Protein AF-A0A1R4EJ50-F1 (afdb_monomer)

Foldseek 3Di:
DDPPPDDDDDDDDAPCVQAVDCLPRVLVVCLVVVCVVCVVVVFQKDWDDAQPDDDVGTFGTWIAGPVVRFIEGEHEDEDEDDPVVLVVQVSVCVRRVGPYYHYHYPHYDPVSVCVVCVPDPPPDD

Radius of gyration: 17.18 Å; Cα contacts (8 Å, |Δi|>4): 168; chains: 1; bounding box: 31×41×60 Å

Organism: NCBI:txid1945520

Secondary structure (DSSP, 8-state):
-----PPPPP----HHHH-S-IIIIIHHHHHHTHHHHHHHHT--EEEEEEEEEETTEEEEEEEEETTTTEEEEEEEEEEE--HHHHHHHHHHHHHTTEEEEEEEEEE--HHHHHHHHTT------

Sequence (125 aa):
MNDDMDFGTIIKVPLRDIWKHEALDFTPWLARNINVLGEVIGLDLELIKEEANCGDFSLDLLAKDLGTNKNVIIENQFNRTDHDHLGKLITYAAFHDAKFVIWIAETIREEHRQALFSNTQDDRA

Nearest PDB structures (foldseek):
  2vld-assembly1_B  TM=7.587E-01  e=3.689E-05  Pyrococcus abyssi
  5gkh-assembly1_B  TM=7.361E-01  e=2.813E-04  Thermococcus kodakarensis KOD1
  4da2-assembly1_A  TM=5.470E-01  e=1.448E-03  Pyrococcus furiosus DSM 3638
  4ria-assembly2_B  TM=5.266E-01  e=1.505E+00  Homo sapiens
  5bv0-assembly1_A  TM=4.545E-01  e=8.273E+00  Thermochaetoides thermophila DSM 1495

Mean predicted aligned error: 5.84 Å

Structure (mmCIF, N/CA/C/O backbone):
data_AF-A0A1R4EJ50-F1
#
_entry.id   AF-A0A1R4EJ50-F1
#
loop_
_atom_site.group_PDB
_atom_site.id
_atom_site.type_symbol
_atom_site.label_atom_id
_atom_site.label_alt_id
_atom_site.label_comp_id
_atom_site.label_asym_id
_atom_site.label_entity_id
_atom_site.label_seq_id
_atom_site.pdbx_PDB_ins_code
_atom_site.Cartn_x
_atom_site.Cartn_y
_atom_site.Cartn_z
_atom_site.occupancy
_atom_site.B_iso_or_equiv
_atom_site.auth_seq_id
_atom_site.auth_comp_id
_atom_site.auth_asym_id
_atom_site.auth_atom_id
_atom_site.pdbx_PDB_model_num
ATOM 1 N N . MET A 1 1 ? -16.346 -13.746 -45.031 1.00 46.09 1 MET A N 1
ATOM 2 C CA . MET A 1 1 ? -15.235 -12.892 -44.576 1.00 46.09 1 MET A CA 1
ATOM 3 C C . MET A 1 1 ? -14.650 -13.615 -43.384 1.00 46.09 1 MET A C 1
ATOM 5 O O . MET A 1 1 ? -15.341 -13.718 -42.382 1.00 46.09 1 MET A O 1
ATOM 9 N N . ASN A 1 2 ? -13.501 -14.262 -43.570 1.00 53.06 2 ASN A N 1
ATOM 10 C CA . ASN A 1 2 ? -12.760 -14.872 -42.471 1.00 53.06 2 ASN A CA 1
ATOM 11 C C . ASN A 1 2 ? -11.857 -13.774 -41.921 1.00 53.06 2 ASN A C 1
ATOM 13 O O . ASN A 1 2 ? -10.886 -13.417 -42.583 1.00 53.06 2 ASN A O 1
ATOM 17 N N . ASP A 1 3 ? -12.217 -13.216 -40.771 1.00 62.41 3 ASP A N 1
ATOM 18 C CA . ASP A 1 3 ? -11.233 -12.540 -39.935 1.00 62.41 3 ASP A CA 1
ATOM 19 C C . ASP A 1 3 ? -10.478 -13.651 -39.206 1.00 62.41 3 ASP A C 1
ATOM 21 O O . ASP A 1 3 ? -10.972 -14.216 -38.229 1.00 62.41 3 ASP A O 1
ATOM 25 N N . ASP A 1 4 ? -9.315 -14.026 -39.740 1.00 69.19 4 ASP A N 1
ATOM 26 C CA . ASP A 1 4 ? -8.349 -14.836 -39.005 1.00 69.19 4 ASP A CA 1
ATOM 27 C C . ASP A 1 4 ? -7.900 -14.007 -37.795 1.00 69.19 4 ASP A C 1
ATOM 29 O O . ASP A 1 4 ? -7.122 -13.060 -37.906 1.00 69.19 4 ASP A O 1
ATOM 33 N N . MET A 1 5 ? -8.484 -14.314 -36.638 1.00 73.50 5 MET A N 1
ATOM 34 C CA . MET A 1 5 ? -8.160 -13.674 -35.370 1.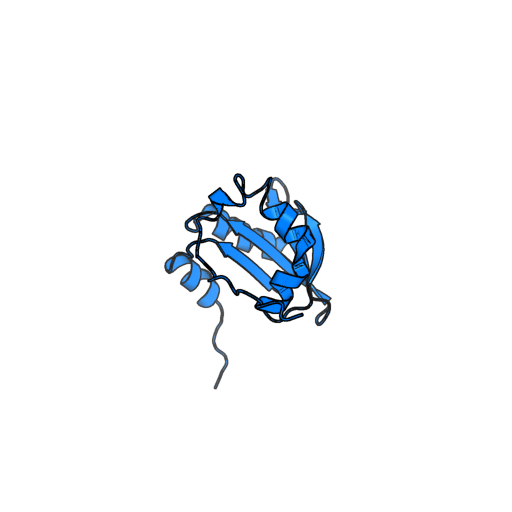00 73.50 5 MET A CA 1
ATOM 35 C C . MET A 1 5 ? -6.772 -14.161 -34.940 1.00 73.50 5 MET A C 1
ATOM 37 O O . MET A 1 5 ? -6.620 -15.287 -34.466 1.00 73.50 5 MET A O 1
ATOM 41 N N . ASP A 1 6 ? -5.756 -13.331 -35.162 1.00 80.12 6 ASP A N 1
ATOM 42 C CA . ASP A 1 6 ? -4.378 -13.632 -34.781 1.00 80.12 6 ASP A CA 1
ATOM 43 C C . ASP A 1 6 ? -4.162 -13.262 -33.305 1.00 80.12 6 ASP A C 1
ATOM 45 O O . ASP A 1 6 ? -4.330 -12.108 -32.899 1.00 80.12 6 ASP A O 1
ATOM 49 N N . PHE A 1 7 ? -3.852 -14.258 -32.475 1.00 83.31 7 PHE A N 1
ATOM 50 C CA . PHE A 1 7 ? -3.641 -14.075 -31.039 1.00 83.31 7 PHE A CA 1
ATOM 51 C C . PHE A 1 7 ? -2.153 -13.858 -30.741 1.00 83.31 7 PHE A C 1
ATOM 53 O O . PHE A 1 7 ? -1.297 -14.610 -31.200 1.00 83.31 7 PHE A O 1
ATOM 60 N N . GLY A 1 8 ? -1.842 -12.855 -29.917 1.00 87.94 8 GLY A N 1
ATOM 61 C CA . GLY A 1 8 ? -0.486 -12.609 -29.422 1.00 87.94 8 GLY A CA 1
ATOM 62 C C . GLY A 1 8 ? -0.123 -13.436 -28.181 1.00 87.94 8 GLY A C 1
ATOM 63 O O . GLY A 1 8 ? -0.983 -14.009 -27.512 1.00 87.94 8 GLY A O 1
ATOM 64 N N . THR A 1 9 ? 1.165 -13.440 -27.830 1.00 89.25 9 THR A N 1
ATOM 65 C CA . THR A 1 9 ? 1.675 -14.064 -26.597 1.00 89.25 9 THR A CA 1
ATOM 66 C C . THR A 1 9 ? 1.837 -13.020 -25.493 1.00 89.25 9 THR A C 1
ATOM 68 O O . THR A 1 9 ? 2.400 -11.950 -25.725 1.00 89.25 9 THR A O 1
ATOM 71 N N . ILE A 1 10 ? 1.406 -13.343 -24.270 1.00 92.12 10 ILE A N 1
ATOM 72 C CA . ILE A 1 10 ? 1.678 -12.514 -23.088 1.00 92.12 10 ILE A CA 1
ATOM 73 C C . ILE A 1 10 ? 3.175 -12.577 -22.773 1.00 92.12 10 ILE A C 1
ATOM 75 O O . ILE A 1 10 ? 3.731 -13.657 -22.569 1.00 92.12 10 ILE A O 1
ATOM 79 N N . ILE A 1 11 ? 3.818 -11.413 -22.699 1.00 93.06 11 ILE A N 1
ATOM 80 C CA . ILE A 1 11 ? 5.229 -11.281 -22.328 1.00 93.06 11 ILE A CA 1
ATOM 81 C C . ILE A 1 11 ? 5.366 -10.561 -20.991 1.00 93.06 11 ILE A C 1
ATOM 83 O O . ILE A 1 11 ? 4.612 -9.639 -20.680 1.00 93.06 11 ILE A O 1
ATOM 87 N N . LYS A 1 12 ? 6.353 -10.973 -20.193 1.00 90.62 12 LYS A N 1
ATOM 88 C CA . LYS A 1 12 ? 6.707 -10.273 -18.959 1.00 90.62 12 LYS A CA 1
ATOM 89 C C . LYS A 1 12 ? 7.626 -9.103 -19.297 1.00 90.62 12 LYS A C 1
ATOM 91 O O . LYS A 1 12 ? 8.650 -9.303 -19.946 1.00 90.62 12 LYS A O 1
ATOM 96 N N . VAL A 1 13 ? 7.277 -7.916 -18.817 1.00 92.75 13 VAL A N 1
ATOM 97 C CA . VAL A 1 13 ? 8.077 -6.695 -18.965 1.00 92.75 13 VAL A CA 1
ATOM 98 C C . VAL A 1 13 ? 8.411 -6.114 -17.586 1.00 92.75 13 VAL A C 1
ATOM 100 O O . VAL A 1 13 ? 7.662 -6.355 -16.633 1.00 92.75 13 VAL A O 1
ATOM 103 N N . PRO A 1 14 ? 9.528 -5.382 -17.439 1.00 91.25 14 PRO A N 1
ATOM 104 C CA . PRO A 1 14 ? 9.787 -4.560 -16.260 1.00 91.25 14 PRO A CA 1
ATOM 105 C C . PRO A 1 14 ? 8.637 -3.579 -15.988 1.00 91.25 14 PRO A C 1
ATOM 107 O O . PRO A 1 14 ? 8.135 -2.949 -16.916 1.00 91.25 14 PRO A O 1
ATOM 110 N N . LEU A 1 15 ? 8.256 -3.384 -14.717 1.00 92.94 15 LEU A N 1
ATOM 111 C CA . LEU A 1 15 ? 7.180 -2.439 -14.363 1.00 92.94 15 LEU A CA 1
ATOM 112 C C . LEU A 1 15 ? 7.476 -1.022 -14.863 1.00 92.94 15 LEU A C 1
ATOM 114 O O . LEU A 1 15 ? 6.580 -0.341 -15.355 1.00 92.94 15 LEU A O 1
ATOM 118 N N . ARG A 1 16 ? 8.749 -0.612 -14.800 1.00 94.50 16 ARG A N 1
ATOM 119 C CA . ARG A 1 16 ? 9.217 0.719 -15.213 1.00 94.50 16 ARG A CA 1
ATOM 120 C C . ARG A 1 16 ? 9.061 1.020 -16.700 1.00 94.50 16 ARG A C 1
ATOM 122 O O . ARG A 1 16 ? 9.071 2.194 -17.067 1.00 94.50 16 ARG A O 1
ATOM 129 N N . ASP A 1 17 ? 8.891 -0.003 -17.531 1.00 94.56 17 ASP A N 1
ATOM 130 C CA . ASP A 1 17 ? 8.637 0.181 -18.960 1.00 94.56 17 ASP A CA 1
ATOM 131 C C . ASP A 1 17 ? 7.186 0.626 -19.219 1.00 94.56 17 ASP A C 1
ATOM 133 O O . ASP A 1 17 ? 6.909 1.250 -20.242 1.00 94.56 17 ASP A O 1
ATOM 137 N N . ILE A 1 18 ? 6.273 0.351 -18.277 1.00 94.81 18 ILE A N 1
ATOM 138 C CA . ILE A 1 18 ? 4.852 0.729 -18.333 1.00 94.81 18 ILE A CA 1
ATOM 139 C C . ILE A 1 18 ? 4.563 1.932 -17.427 1.00 94.81 18 ILE A C 1
ATOM 141 O O . ILE A 1 18 ? 3.961 2.912 -17.863 1.00 94.81 18 ILE A O 1
ATOM 145 N N . TRP A 1 19 ? 5.027 1.875 -16.178 1.00 96.81 19 TRP A N 1
ATOM 146 C CA . TRP A 1 19 ? 4.856 2.904 -15.155 1.00 96.81 19 TRP A CA 1
ATOM 147 C C . TRP A 1 19 ? 6.227 3.420 -14.733 1.00 96.81 19 TRP A C 1
ATOM 149 O O . TRP A 1 19 ? 6.922 2.791 -13.935 1.00 96.81 19 TRP A O 1
ATOM 159 N N . LYS A 1 20 ? 6.649 4.565 -15.276 1.00 95.56 20 LYS A N 1
ATOM 160 C CA . LYS A 1 20 ? 7.996 5.106 -15.030 1.00 95.56 20 LYS A CA 1
ATOM 161 C C . LYS A 1 20 ? 8.219 5.423 -13.549 1.00 95.56 20 LYS A C 1
ATOM 163 O O . LYS A 1 20 ? 9.320 5.209 -13.026 1.00 95.56 20 LYS A O 1
ATOM 168 N N . HIS A 1 21 ? 7.173 5.900 -12.886 1.00 95.88 21 HIS A N 1
ATOM 169 C CA . HIS A 1 21 ? 7.144 6.297 -11.490 1.00 95.88 21 HIS A CA 1
ATOM 170 C C . HIS A 1 21 ? 6.029 5.568 -10.747 1.00 95.88 21 HIS A C 1
ATOM 172 O O . HIS A 1 21 ? 4.873 5.586 -11.150 1.00 95.88 21 HIS A O 1
ATOM 178 N N . GLU A 1 22 ? 6.374 4.973 -9.614 1.00 95.56 22 GLU A N 1
ATOM 179 C CA . GLU A 1 22 ? 5.424 4.248 -8.776 1.00 95.56 22 GLU A CA 1
ATOM 180 C C . GLU A 1 22 ? 4.282 5.151 -8.289 1.00 95.56 22 GLU A C 1
ATOM 182 O O . GLU A 1 22 ? 3.140 4.953 -8.690 1.00 95.56 22 GLU A O 1
ATOM 187 N N . ALA A 1 23 ? 4.607 6.205 -7.535 1.00 95.06 23 ALA A N 1
ATOM 188 C CA . ALA A 1 23 ? 3.613 7.109 -6.955 1.00 95.06 23 ALA A CA 1
ATOM 189 C C . ALA A 1 23 ? 2.831 7.929 -7.997 1.00 95.06 23 ALA A C 1
ATOM 191 O O . ALA A 1 23 ? 1.674 8.262 -7.773 1.00 95.06 23 ALA A O 1
ATOM 192 N N . LEU A 1 24 ? 3.447 8.269 -9.137 1.00 96.25 24 LEU A N 1
ATOM 193 C CA . LEU A 1 24 ? 2.827 9.155 -10.135 1.00 96.25 24 LEU A CA 1
ATOM 194 C C . LEU A 1 24 ? 2.113 8.403 -11.263 1.00 96.25 24 LEU A C 1
ATOM 196 O O . LEU A 1 24 ? 1.201 8.961 -11.869 1.00 96.25 24 LEU A O 1
ATOM 200 N N . ASP A 1 25 ? 2.509 7.159 -11.546 1.00 97.69 25 ASP A N 1
ATOM 201 C CA . ASP A 1 25 ? 1.951 6.380 -12.652 1.00 97.69 25 ASP A CA 1
ATOM 202 C C . ASP A 1 25 ? 1.231 5.117 -12.155 1.00 97.69 25 ASP A C 1
ATOM 204 O O . ASP A 1 25 ? 0.065 4.907 -12.498 1.00 97.69 25 ASP A O 1
ATOM 208 N N . PHE A 1 26 ? 1.895 4.276 -11.351 1.00 97.69 26 PHE A N 1
ATOM 209 C CA . PHE A 1 26 ? 1.328 2.993 -10.921 1.00 97.69 26 PHE A CA 1
ATOM 210 C C . PHE A 1 26 ? 0.230 3.158 -9.870 1.00 97.69 26 PHE A C 1
ATOM 212 O O . PHE A 1 26 ? -0.864 2.639 -10.077 1.00 97.69 26 PHE A O 1
ATOM 219 N N . THR A 1 27 ? 0.471 3.907 -8.791 1.00 97.81 27 THR A N 1
ATOM 220 C CA . THR A 1 27 ? -0.510 4.093 -7.708 1.00 97.81 27 THR A CA 1
ATOM 221 C C . THR A 1 27 ? -1.835 4.685 -8.223 1.00 97.81 27 THR A C 1
ATOM 223 O O . THR A 1 27 ? -2.876 4.070 -7.976 1.00 97.81 27 THR A O 1
ATOM 226 N N . PRO A 1 28 ? -1.853 5.749 -9.059 1.00 98.00 28 PRO A N 1
ATOM 227 C CA . PRO A 1 28 ? -3.102 6.285 -9.613 1.00 98.00 28 PRO A CA 1
ATOM 228 C C . PRO A 1 28 ? -3.750 5.364 -10.655 1.00 98.00 28 PRO A C 1
ATOM 230 O O . PRO A 1 28 ? -4.957 5.424 -10.912 1.00 98.00 28 PRO A O 1
ATOM 233 N N . TRP A 1 29 ? -2.964 4.524 -11.338 1.00 98.06 29 TRP A N 1
ATOM 234 C CA . TRP A 1 29 ? -3.528 3.473 -12.182 1.00 98.06 29 TRP A CA 1
ATOM 235 C C . TRP A 1 29 ? -4.221 2.414 -11.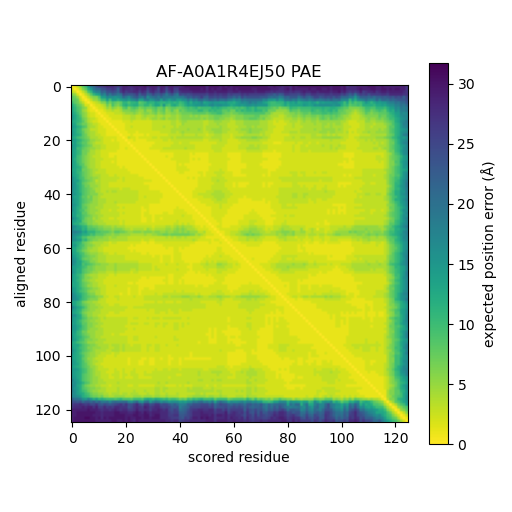325 1.00 98.06 29 TRP A C 1
ATOM 237 O O . TRP A 1 29 ? -5.373 2.088 -11.600 1.00 98.06 29 TRP A O 1
ATOM 247 N N . LEU A 1 30 ? -3.570 1.934 -10.267 1.00 98.25 30 LEU A N 1
ATOM 248 C CA . LEU A 1 30 ? -4.121 0.928 -9.369 1.00 98.25 30 LEU A CA 1
ATOM 249 C C . LEU A 1 30 ? -5.386 1.433 -8.671 1.00 98.25 30 LEU A C 1
ATOM 251 O O . LEU A 1 30 ? -6.376 0.713 -8.641 1.00 98.25 30 LEU A O 1
ATOM 255 N N . ALA A 1 31 ? -5.397 2.683 -8.203 1.00 98.38 31 ALA A N 1
ATOM 256 C CA . ALA A 1 31 ? -6.568 3.326 -7.609 1.00 98.38 31 ALA A CA 1
ATOM 257 C C . ALA A 1 31 ? -7.803 3.252 -8.525 1.00 98.38 31 ALA A C 1
ATOM 259 O O . ALA A 1 31 ? -8.888 2.853 -8.105 1.00 98.38 31 ALA A O 1
ATOM 260 N N . ARG A 1 32 ? -7.623 3.568 -9.815 1.00 98.44 32 ARG A N 1
ATOM 261 C CA . ARG A 1 32 ? -8.688 3.513 -10.833 1.00 98.44 32 ARG A CA 1
ATOM 262 C C . ARG A 1 32 ? -9.077 2.095 -11.251 1.00 98.44 32 ARG A C 1
ATOM 264 O O . ARG A 1 32 ? -10.126 1.926 -11.861 1.00 98.44 32 ARG A O 1
ATOM 271 N N . ASN A 1 33 ? -8.239 1.105 -10.953 1.00 98.12 33 ASN A N 1
ATOM 272 C CA . ASN A 1 33 ? -8.422 -0.300 -11.321 1.00 98.12 33 ASN A CA 1
ATOM 273 C C . ASN A 1 33 ? -8.436 -1.203 -10.077 1.00 98.12 33 ASN A C 1
ATOM 275 O O . ASN A 1 33 ? -8.017 -2.359 -10.135 1.00 98.12 33 ASN A O 1
ATOM 279 N N . ILE A 1 34 ? -8.896 -0.680 -8.936 1.00 98.12 34 ILE A N 1
ATOM 280 C CA . ILE A 1 34 ? -8.835 -1.390 -7.653 1.00 98.12 34 ILE A CA 1
ATOM 281 C C . ILE A 1 34 ? -9.643 -2.694 -7.670 1.00 98.12 34 ILE A C 1
ATOM 283 O O . ILE A 1 34 ? -9.286 -3.666 -7.008 1.00 98.12 34 ILE A O 1
ATOM 287 N N . ASN A 1 35 ? -10.684 -2.746 -8.502 1.00 97.12 35 ASN A N 1
ATOM 288 C CA . ASN A 1 35 ? -11.479 -3.941 -8.750 1.00 97.12 35 ASN A CA 1
ATOM 289 C C . ASN A 1 35 ? -10.634 -5.087 -9.328 1.00 97.12 35 ASN A C 1
ATOM 291 O O . ASN A 1 35 ? -10.829 -6.229 -8.933 1.00 97.12 35 ASN A O 1
ATOM 295 N N . VAL A 1 36 ? -9.648 -4.796 -10.188 1.00 97.19 36 VAL A N 1
ATOM 296 C CA . VAL A 1 36 ? -8.743 -5.815 -10.749 1.00 97.19 36 VAL A CA 1
ATOM 297 C C . VAL A 1 36 ? -7.913 -6.457 -9.639 1.00 97.19 36 VAL A C 1
ATOM 299 O O . VAL A 1 36 ? -7.734 -7.672 -9.617 1.00 97.19 36 VAL A O 1
ATOM 302 N N . LEU A 1 37 ? -7.430 -5.654 -8.685 1.00 97.56 37 LEU A N 1
ATOM 303 C CA . LEU A 1 37 ? -6.739 -6.177 -7.506 1.00 97.56 37 LEU A CA 1
ATOM 304 C C . LEU A 1 37 ? -7.684 -7.031 -6.654 1.00 97.56 37 LEU A C 1
ATOM 306 O O . LEU A 1 37 ? -7.307 -8.136 -6.270 1.00 97.56 37 LEU A O 1
ATOM 310 N N . GLY A 1 38 ? -8.896 -6.532 -6.394 1.00 97.62 38 GLY A N 1
ATOM 311 C CA . GLY A 1 38 ? -9.927 -7.238 -5.634 1.00 97.62 38 GLY A CA 1
ATOM 312 C C . GLY A 1 38 ? -10.250 -8.614 -6.217 1.00 97.62 38 GLY A C 1
ATOM 313 O O . GLY A 1 38 ? -10.196 -9.612 -5.500 1.00 97.62 38 GLY A O 1
ATOM 314 N N . GLU A 1 39 ? -10.465 -8.695 -7.530 1.00 97.44 39 GLU A N 1
ATOM 315 C CA . GLU A 1 39 ? -10.709 -9.948 -8.255 1.00 97.44 39 GLU A CA 1
ATOM 316 C C . GLU A 1 39 ? -9.564 -10.958 -8.078 1.00 97.44 39 GLU A C 1
ATOM 318 O O . GLU A 1 39 ? -9.814 -12.137 -7.827 1.00 97.44 39 GLU A O 1
ATOM 323 N N . VAL A 1 40 ? -8.307 -10.504 -8.157 1.00 96.00 40 VAL A N 1
ATOM 324 C CA . VAL A 1 40 ? -7.122 -11.372 -8.026 1.00 96.00 40 VAL A CA 1
ATOM 325 C C . VAL A 1 40 ? -6.994 -11.973 -6.624 1.00 96.00 40 VAL A C 1
ATOM 327 O O . VAL A 1 40 ? -6.560 -13.118 -6.489 1.00 96.00 40 VAL A O 1
ATOM 330 N N . ILE A 1 41 ? -7.351 -11.220 -5.582 1.00 95.31 41 ILE A N 1
ATOM 331 C CA . ILE A 1 41 ? -7.197 -11.651 -4.181 1.00 95.31 41 ILE A CA 1
ATOM 332 C C . ILE A 1 41 ? -8.500 -12.153 -3.542 1.00 95.31 41 ILE A C 1
ATOM 334 O O . ILE A 1 41 ? -8.480 -12.593 -2.394 1.00 95.31 41 ILE A O 1
ATOM 338 N N . GLY A 1 42 ? -9.617 -12.105 -4.272 1.00 96.69 42 GLY A N 1
ATOM 339 C CA . GLY A 1 42 ? -10.929 -12.548 -3.802 1.00 96.69 42 GLY A CA 1
ATOM 340 C C . GLY A 1 42 ? -11.592 -11.609 -2.788 1.00 96.69 42 GLY A C 1
ATOM 341 O O . GLY A 1 42 ? -12.274 -12.095 -1.887 1.00 96.69 42 GLY A O 1
ATOM 342 N N . LEU A 1 43 ? -11.389 -10.294 -2.915 1.00 97.00 43 LEU A N 1
ATOM 343 C CA . LEU A 1 43 ? -12.041 -9.257 -2.100 1.00 97.00 43 LEU A CA 1
ATOM 344 C C . LEU A 1 43 ? -12.866 -8.307 -2.978 1.00 97.00 43 LEU A C 1
ATOM 346 O O . LEU A 1 43 ? -12.488 -8.032 -4.116 1.00 97.00 43 LEU A O 1
ATOM 350 N N . ASP A 1 44 ? -13.959 -7.763 -2.439 1.00 97.88 44 ASP A N 1
ATOM 351 C CA . ASP A 1 44 ? -14.773 -6.757 -3.132 1.00 97.88 44 ASP A CA 1
ATOM 352 C C . ASP A 1 44 ? -14.314 -5.358 -2.710 1.00 97.88 44 ASP A C 1
ATOM 354 O O . ASP A 1 44 ? -14.780 -4.809 -1.713 1.00 97.88 44 ASP A O 1
ATOM 358 N N . LEU A 1 45 ? -13.303 -4.827 -3.402 1.00 98.50 45 LEU A N 1
ATOM 359 C CA . LEU A 1 45 ? -12.618 -3.605 -2.986 1.00 98.50 45 LEU A CA 1
ATOM 360 C C . LEU A 1 45 ? -13.287 -2.336 -3.524 1.00 98.50 45 LEU A C 1
ATOM 362 O O . LEU A 1 45 ? -13.367 -2.122 -4.732 1.00 98.50 45 LEU A O 1
ATOM 366 N N . GLU A 1 46 ? -13.626 -1.426 -2.615 1.00 98.38 46 GLU A N 1
ATOM 367 C CA . GLU A 1 46 ? -13.992 -0.041 -2.910 1.00 98.38 46 GLU A CA 1
ATOM 368 C C . GLU A 1 46 ? -12.882 0.906 -2.438 1.00 98.38 46 GLU A C 1
ATOM 370 O O . GLU A 1 46 ? -12.487 0.891 -1.269 1.00 98.38 46 GLU A O 1
ATOM 375 N N . LEU A 1 47 ? -12.368 1.749 -3.337 1.00 98.56 47 LEU A N 1
ATOM 376 C CA . LEU A 1 47 ? -11.380 2.767 -2.980 1.00 98.56 47 LEU A CA 1
ATOM 377 C C . LEU A 1 47 ? -12.028 3.850 -2.106 1.00 98.56 47 LEU A C 1
ATOM 379 O O . LEU A 1 47 ? -13.009 4.472 -2.504 1.00 98.56 47 LEU A O 1
ATOM 383 N N . ILE A 1 48 ? -11.429 4.129 -0.948 1.00 98.31 48 ILE A N 1
ATOM 384 C CA . ILE A 1 48 ? -11.832 5.238 -0.075 1.00 98.31 48 ILE A CA 1
ATOM 385 C C . ILE A 1 48 ? -11.005 6.482 -0.399 1.00 98.31 48 ILE A C 1
ATOM 387 O O . ILE A 1 48 ? -11.555 7.578 -0.526 1.00 98.31 48 ILE A O 1
ATOM 391 N N . LYS A 1 49 ? -9.675 6.339 -0.461 1.00 98.25 49 LYS A N 1
ATOM 392 C CA . LYS A 1 49 ? -8.761 7.475 -0.595 1.00 98.25 49 LYS A CA 1
ATOM 393 C C . LYS A 1 49 ? -7.388 7.058 -1.128 1.00 98.25 49 LYS A C 1
ATOM 395 O O . LYS A 1 49 ? -6.824 6.076 -0.659 1.00 98.25 49 LYS A O 1
ATOM 400 N N . GLU A 1 50 ? -6.852 7.858 -2.045 1.00 98.44 50 GLU A N 1
ATOM 401 C CA . GLU A 1 50 ? -5.427 7.877 -2.409 1.00 98.44 50 GLU A CA 1
ATOM 402 C C . GLU A 1 50 ? -4.664 8.807 -1.458 1.00 98.44 50 GLU A C 1
ATOM 404 O O . GLU A 1 50 ? -5.222 9.818 -1.014 1.00 98.44 50 GLU A O 1
ATOM 409 N N . GLU A 1 51 ? -3.410 8.479 -1.147 1.00 97.38 51 GLU A N 1
ATOM 410 C CA . GLU A 1 51 ? -2.568 9.245 -0.218 1.00 97.38 51 GLU A CA 1
ATOM 411 C C . GLU A 1 51 ? -3.310 9.519 1.111 1.00 97.38 51 GLU A C 1
ATOM 413 O O . GLU A 1 51 ? -3.570 10.655 1.540 1.00 97.38 51 GLU A O 1
ATOM 418 N N . ALA A 1 52 ? -3.756 8.436 1.748 1.00 97.50 52 ALA A N 1
ATOM 419 C CA . ALA A 1 52 ? -4.480 8.487 3.004 1.00 97.50 52 ALA A CA 1
ATOM 420 C C . ALA A 1 52 ? -3.539 8.881 4.151 1.00 97.50 52 ALA A C 1
ATOM 422 O O . ALA A 1 52 ? -2.537 8.231 4.422 1.00 97.50 52 ALA A O 1
ATOM 423 N N . ASN A 1 53 ? -3.873 9.958 4.861 1.00 96.81 53 ASN A N 1
ATOM 424 C CA . ASN A 1 53 ? -3.009 10.482 5.913 1.00 96.81 53 ASN A CA 1
ATOM 425 C C . ASN A 1 53 ? -2.888 9.516 7.106 1.00 96.81 53 ASN A C 1
ATOM 427 O O . ASN A 1 53 ? -3.901 9.057 7.635 1.00 96.81 53 ASN A O 1
ATOM 431 N N . CYS A 1 54 ? -1.654 9.326 7.569 1.00 93.25 54 CYS A N 1
ATOM 432 C CA . CYS A 1 54 ? -1.292 8.642 8.802 1.00 93.25 54 CYS A CA 1
ATOM 433 C C . CYS A 1 54 ? -0.238 9.476 9.557 1.00 93.25 54 CYS A C 1
ATOM 435 O O . CYS A 1 54 ? 0.965 9.192 9.530 1.00 93.25 54 CYS A O 1
ATOM 437 N N . GLY A 1 55 ? -0.692 10.544 10.220 1.00 91.19 55 GLY A N 1
ATOM 438 C CA . GLY A 1 55 ? 0.187 11.486 10.916 1.00 91.19 55 GLY A CA 1
ATOM 439 C C . GLY A 1 55 ? 1.038 12.279 9.924 1.00 91.19 55 GLY A C 1
ATOM 440 O O . GLY A 1 55 ? 0.495 12.923 9.028 1.00 91.19 55 GLY A O 1
ATOM 441 N N . ASP A 1 56 ? 2.362 12.205 10.065 1.00 92.38 56 ASP A N 1
ATOM 442 C CA . ASP A 1 56 ? 3.312 12.862 9.152 1.00 92.38 5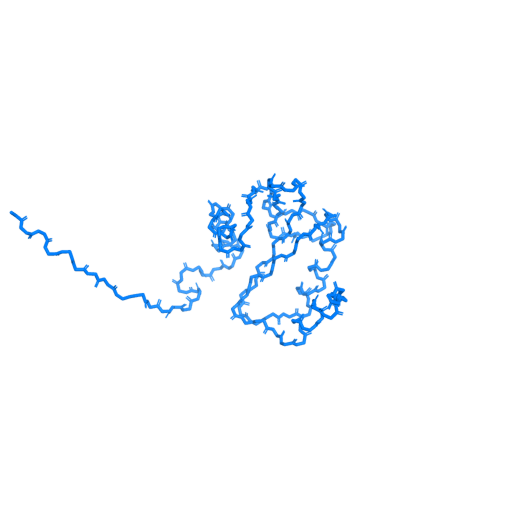6 ASP A CA 1
ATOM 443 C C . ASP A 1 56 ? 3.567 12.061 7.863 1.00 92.38 56 ASP A C 1
ATOM 445 O O . ASP A 1 56 ? 4.287 12.518 6.975 1.00 92.38 56 ASP A O 1
ATOM 449 N N . PHE A 1 57 ? 2.982 10.866 7.750 1.00 94.06 57 PHE A N 1
ATOM 450 C CA . PHE A 1 57 ? 3.129 9.991 6.594 1.00 94.06 57 PHE A CA 1
ATOM 451 C C . PHE A 1 57 ? 1.804 9.802 5.849 1.00 94.06 57 PHE A C 1
ATOM 453 O O . PHE A 1 57 ? 0.736 10.210 6.314 1.00 94.06 57 PHE A O 1
ATOM 460 N N . SER A 1 58 ? 1.883 9.172 4.681 1.00 95.75 58 SER A N 1
ATOM 461 C CA . SER A 1 58 ? 0.744 8.919 3.808 1.00 95.75 58 SER A CA 1
ATOM 462 C C . SER A 1 58 ? 0.779 7.475 3.327 1.00 95.75 58 SER A C 1
ATOM 464 O O . SER A 1 58 ? 1.805 7.044 2.810 1.00 95.75 58 SER A O 1
ATOM 466 N N . LEU A 1 59 ? -0.326 6.764 3.540 1.00 97.88 59 LEU A N 1
ATOM 467 C CA . LEU A 1 59 ? -0.609 5.447 2.983 1.00 97.88 59 LEU A CA 1
ATOM 468 C C . LEU A 1 59 ? -0.998 5.607 1.512 1.00 97.88 59 LEU A C 1
ATOM 470 O O . LEU A 1 59 ? -1.842 6.452 1.205 1.00 97.88 59 LEU A O 1
ATOM 474 N N . ASP A 1 60 ? -0.456 4.772 0.629 1.00 98.19 60 ASP A N 1
ATOM 475 C CA . ASP A 1 60 ? -0.732 4.855 -0.811 1.00 98.19 60 ASP A CA 1
ATOM 476 C C . ASP A 1 60 ? -2.232 4.799 -1.116 1.00 98.19 60 ASP A C 1
ATOM 478 O O . ASP A 1 60 ? -2.779 5.740 -1.695 1.00 98.19 60 ASP A O 1
ATOM 482 N N . LEU A 1 61 ? -2.910 3.717 -0.712 1.00 98.69 61 LEU A N 1
ATOM 483 C CA . LEU A 1 61 ? -4.350 3.557 -0.913 1.00 98.69 61 LEU A CA 1
ATOM 484 C C . LEU A 1 61 ? -5.027 3.007 0.344 1.00 98.69 61 LEU A C 1
ATOM 486 O O . LEU A 1 61 ? -4.666 1.956 0.881 1.00 98.69 61 LEU A O 1
ATOM 490 N N . LEU A 1 62 ? -6.091 3.690 0.756 1.00 98.75 62 LEU A N 1
ATOM 491 C CA . LEU A 1 62 ? -7.068 3.176 1.702 1.00 98.75 62 LEU A CA 1
ATOM 492 C C . LEU A 1 62 ? -8.304 2.718 0.932 1.00 98.75 62 LEU A C 1
ATOM 494 O O . LEU A 1 62 ? -8.895 3.482 0.166 1.00 98.75 62 LEU A O 1
ATOM 498 N N . ALA A 1 63 ? -8.718 1.484 1.177 1.00 98.69 63 ALA A N 1
ATOM 499 C CA . ALA A 1 63 ? -9.887 0.868 0.577 1.00 98.69 63 ALA A CA 1
ATOM 500 C C . ALA A 1 63 ? -10.760 0.191 1.641 1.00 98.69 63 ALA A C 1
ATOM 502 O O . ALA A 1 63 ? -10.415 0.106 2.825 1.00 98.69 63 ALA A O 1
ATOM 503 N N . LYS A 1 64 ? -11.910 -0.304 1.199 1.00 98.38 64 LYS A N 1
ATOM 504 C CA . LYS A 1 64 ? -12.831 -1.110 1.987 1.00 98.38 64 LYS A CA 1
ATOM 505 C C . LYS A 1 64 ? -13.136 -2.398 1.255 1.00 98.38 64 LYS A C 1
ATOM 507 O O . LYS A 1 64 ? -13.382 -2.361 0.058 1.00 98.38 64 LYS A O 1
ATOM 512 N N . ASP A 1 65 ? -13.188 -3.504 1.980 1.00 98.25 65 ASP A N 1
ATOM 513 C CA . ASP A 1 65 ? -13.862 -4.695 1.477 1.00 98.25 65 ASP A CA 1
ATOM 514 C C . ASP A 1 65 ? -15.367 -4.552 1.736 1.00 98.25 65 ASP A C 1
ATOM 516 O O . ASP A 1 65 ? -15.789 -4.466 2.893 1.00 98.25 65 ASP A O 1
ATOM 520 N N . LEU A 1 66 ? -16.177 -4.509 0.681 1.00 97.62 66 LEU A N 1
ATOM 521 C CA . LEU A 1 66 ? -17.629 -4.357 0.764 1.00 97.62 66 LEU A CA 1
ATOM 522 C C . LEU A 1 66 ? -18.306 -5.591 1.369 1.00 97.62 66 LEU A C 1
ATOM 524 O O . LEU A 1 66 ? -19.330 -5.453 2.042 1.00 97.62 66 LEU A O 1
ATOM 528 N N . GLY A 1 67 ? -17.715 -6.781 1.211 1.00 96.19 67 GLY A N 1
ATOM 529 C CA . GLY A 1 67 ? -18.250 -8.021 1.775 1.00 96.19 67 GLY A CA 1
ATOM 530 C C . GLY A 1 67 ? -18.250 -8.030 3.307 1.00 96.19 67 GLY A C 1
ATOM 531 O O . GLY A 1 67 ? -19.208 -8.483 3.936 1.00 96.19 67 GLY A O 1
ATOM 532 N N . THR A 1 68 ? -17.190 -7.500 3.925 1.00 96.62 68 THR A N 1
ATOM 533 C CA . THR A 1 68 ? -17.037 -7.451 5.393 1.00 96.62 68 THR A CA 1
ATOM 534 C C . THR A 1 68 ? -17.182 -6.055 5.994 1.00 96.62 68 THR A C 1
ATOM 536 O O . THR A 1 68 ? -17.240 -5.909 7.220 1.00 96.62 68 THR A O 1
ATOM 539 N N . ASN A 1 69 ? -17.252 -5.023 5.153 1.00 97.12 69 ASN A N 1
ATOM 540 C CA . ASN A 1 69 ? -17.255 -3.613 5.529 1.00 97.12 69 ASN A CA 1
ATOM 541 C C . ASN A 1 69 ? -16.020 -3.217 6.370 1.00 97.12 69 A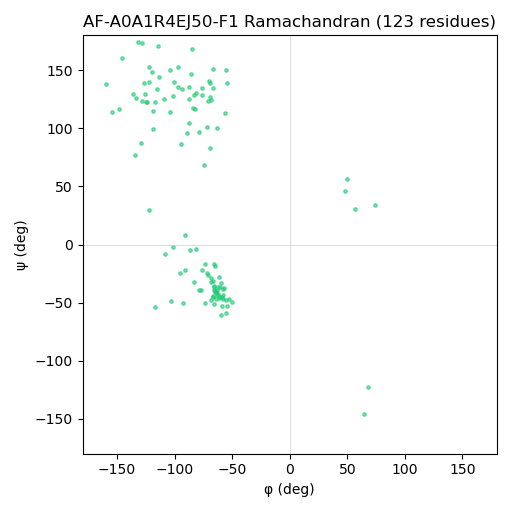SN A C 1
ATOM 543 O O . ASN A 1 69 ? -16.108 -2.338 7.234 1.00 97.12 69 ASN A O 1
ATOM 547 N N . LYS A 1 70 ? -14.879 -3.884 6.154 1.00 98.25 70 LYS A N 1
ATOM 548 C CA . LYS A 1 70 ? -13.622 -3.659 6.883 1.00 98.25 70 LYS A CA 1
ATOM 549 C C . LYS A 1 70 ? -12.609 -2.889 6.048 1.00 98.25 70 LYS A C 1
ATOM 551 O O . LYS A 1 70 ? -12.583 -3.009 4.827 1.00 98.25 70 LYS A O 1
ATOM 556 N N . ASN A 1 71 ? -11.761 -2.126 6.735 1.00 98.44 71 ASN A N 1
ATOM 557 C CA . ASN A 1 71 ? -10.705 -1.352 6.097 1.00 98.44 71 ASN A CA 1
ATOM 558 C C . ASN A 1 71 ? -9.607 -2.271 5.556 1.00 98.44 71 ASN A C 1
ATOM 560 O O . ASN A 1 71 ? -9.208 -3.253 6.196 1.00 98.44 71 ASN A O 1
ATOM 564 N N . VAL A 1 72 ? -9.123 -1.901 4.379 1.00 98.62 72 VAL A N 1
ATOM 565 C CA . VAL A 1 72 ? -8.045 -2.542 3.640 1.00 98.62 72 VAL A CA 1
ATOM 566 C C . VAL A 1 72 ? -7.008 -1.464 3.368 1.00 98.62 72 VAL A C 1
ATOM 568 O O . VAL A 1 72 ? -7.333 -0.437 2.773 1.00 98.62 72 VAL A O 1
ATOM 571 N N . ILE A 1 73 ? -5.773 -1.678 3.805 1.00 98.50 73 ILE A N 1
ATOM 572 C CA . ILE A 1 73 ? -4.661 -0.798 3.437 1.00 98.50 73 ILE A CA 1
ATOM 573 C C . ILE A 1 73 ? -3.855 -1.450 2.319 1.00 98.50 73 ILE A C 1
ATOM 575 O O . ILE A 1 73 ? -3.652 -2.668 2.335 1.00 98.50 73 ILE A O 1
ATOM 579 N N . ILE A 1 74 ? -3.415 -0.655 1.350 1.00 98.56 74 ILE A N 1
ATOM 580 C CA . ILE A 1 74 ? -2.570 -1.114 0.250 1.00 98.56 74 ILE A CA 1
ATOM 581 C C . ILE A 1 74 ? -1.358 -0.194 0.156 1.00 98.56 74 ILE A C 1
ATOM 583 O O . ILE A 1 74 ? -1.523 1.009 -0.016 1.00 98.56 74 ILE A O 1
ATOM 587 N N . GLU A 1 75 ? -0.167 -0.781 0.234 1.00 97.75 75 GLU A N 1
ATOM 588 C CA . GLU A 1 75 ? 1.112 -0.115 -0.035 1.00 97.75 75 GLU A CA 1
ATOM 589 C C . GLU A 1 75 ? 1.759 -0.744 -1.262 1.00 97.75 75 GLU A C 1
ATOM 591 O O . GLU A 1 75 ? 1.844 -1.976 -1.378 1.00 97.75 75 GLU A O 1
ATOM 596 N N . ASN A 1 76 ? 2.245 0.100 -2.162 1.00 97.25 76 ASN A N 1
ATOM 597 C CA . ASN A 1 76 ? 3.036 -0.316 -3.300 1.00 97.25 76 ASN A CA 1
ATOM 598 C C . ASN A 1 76 ? 4.521 -0.149 -2.972 1.00 97.25 76 ASN A C 1
ATOM 600 O O . ASN A 1 76 ? 4.916 0.614 -2.095 1.00 97.25 76 ASN A O 1
ATOM 604 N N . GLN A 1 77 ? 5.354 -0.957 -3.619 1.00 96.12 77 GLN A N 1
ATOM 605 C CA . GLN A 1 77 ? 6.794 -0.779 -3.583 1.00 96.12 77 GLN A CA 1
ATOM 606 C C . GLN A 1 77 ? 7.433 -1.381 -4.831 1.00 96.12 77 GLN A C 1
ATOM 608 O O . GLN A 1 77 ? 7.477 -2.598 -5.017 1.00 96.12 77 GLN A O 1
ATOM 613 N N . PHE A 1 78 ? 8.020 -0.547 -5.678 1.00 95.31 78 PHE A N 1
ATOM 614 C CA . PHE A 1 78 ? 8.845 -1.021 -6.779 1.00 95.31 78 PHE A CA 1
ATOM 615 C C . PHE A 1 78 ? 10.116 -1.679 -6.247 1.00 95.31 78 PHE A C 1
ATOM 617 O O . PHE A 1 78 ? 10.701 -1.279 -5.236 1.00 95.31 78 PHE A O 1
ATOM 624 N N . ASN A 1 79 ? 10.625 -2.638 -7.015 1.00 93.38 79 ASN A N 1
ATOM 625 C CA . ASN A 1 79 ? 11.761 -3.478 -6.664 1.00 93.38 79 ASN A CA 1
ATOM 626 C C . ASN A 1 79 ? 11.489 -4.397 -5.449 1.00 93.38 79 ASN A C 1
ATOM 628 O O . ASN A 1 79 ? 10.413 -4.971 -5.274 1.00 93.38 79 ASN A O 1
ATOM 632 N N . ARG A 1 80 ? 12.538 -4.624 -4.654 1.00 96.88 80 ARG A N 1
ATOM 633 C CA . ARG A 1 80 ? 12.550 -5.516 -3.501 1.00 96.88 80 ARG A CA 1
ATOM 634 C C . ARG A 1 80 ? 12.086 -4.769 -2.256 1.00 96.88 80 ARG A C 1
ATOM 636 O O . ARG A 1 80 ? 12.604 -3.692 -1.989 1.00 96.88 80 ARG A O 1
ATOM 643 N N . THR A 1 81 ? 11.216 -5.392 -1.465 1.00 98.00 81 THR A N 1
ATOM 644 C CA . THR A 1 81 ? 10.702 -4.811 -0.213 1.00 98.00 81 THR A CA 1
ATOM 645 C C . THR A 1 81 ? 11.805 -4.409 0.765 1.00 98.00 81 THR A C 1
ATOM 647 O O . THR A 1 81 ? 12.812 -5.114 0.846 1.00 98.00 81 THR A O 1
ATOM 650 N N . ASP A 1 82 ? 11.600 -3.388 1.596 1.00 97.50 82 ASP A N 1
ATOM 651 C CA . ASP A 1 82 ? 12.546 -2.973 2.649 1.00 97.50 82 ASP A CA 1
ATOM 652 C C . ASP A 1 82 ? 11.886 -2.839 4.041 1.00 97.50 82 ASP A C 1
ATOM 654 O O . ASP A 1 82 ? 10.679 -3.022 4.203 1.00 97.50 82 ASP A O 1
ATOM 658 N N . HIS A 1 83 ? 12.708 -2.605 5.068 1.00 97.19 83 HIS A N 1
ATOM 659 C CA . HIS A 1 83 ? 12.241 -2.483 6.451 1.00 97.19 83 HIS A CA 1
ATOM 660 C C . HIS A 1 83 ? 11.472 -1.182 6.722 1.00 97.19 83 HIS A C 1
ATOM 662 O O . HIS A 1 83 ? 10.669 -1.161 7.653 1.00 97.19 83 HIS A O 1
ATOM 668 N N . ASP A 1 84 ? 11.707 -0.125 5.937 1.00 96.06 84 ASP A N 1
ATOM 669 C CA . ASP A 1 84 ? 10.987 1.145 6.075 1.00 96.06 84 ASP A CA 1
ATOM 670 C C . ASP A 1 84 ? 9.511 0.935 5.720 1.00 96.06 84 ASP A C 1
ATOM 672 O O . ASP A 1 84 ? 8.628 1.187 6.539 1.00 96.06 84 ASP A O 1
ATOM 676 N N . HIS A 1 85 ? 9.250 0.331 4.560 1.00 96.44 85 HIS A N 1
ATOM 677 C CA . HIS A 1 85 ? 7.897 0.005 4.112 1.00 96.44 85 HIS A CA 1
ATOM 678 C C . HIS A 1 85 ? 7.226 -1.057 4.996 1.00 96.44 85 HIS A C 1
ATOM 680 O O . HIS A 1 85 ? 6.041 -0.938 5.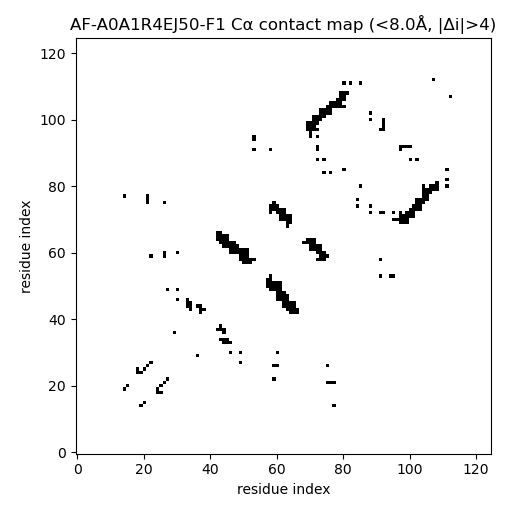293 1.00 96.44 85 HIS A O 1
ATOM 686 N N . LEU A 1 86 ? 7.964 -2.051 5.513 1.00 97.06 86 LEU A N 1
ATOM 687 C CA . LEU A 1 86 ? 7.403 -2.993 6.495 1.00 97.06 86 LEU A CA 1
ATOM 688 C C . LEU A 1 86 ? 6.933 -2.279 7.776 1.00 97.06 86 LEU A C 1
ATOM 690 O O . LEU A 1 86 ? 5.849 -2.565 8.285 1.00 97.06 86 LEU A O 1
ATOM 694 N N . GLY A 1 87 ? 7.739 -1.356 8.308 1.00 96.06 87 GLY A N 1
ATOM 695 C CA . GLY A 1 87 ? 7.378 -0.573 9.492 1.00 96.06 87 GLY A CA 1
ATOM 696 C C . GLY A 1 87 ? 6.167 0.331 9.248 1.00 96.06 87 GLY A C 1
ATOM 697 O O . GLY A 1 87 ? 5.265 0.402 10.089 1.00 96.06 87 GLY A O 1
ATOM 698 N N . LYS A 1 88 ? 6.115 0.963 8.070 1.00 95.62 88 LYS A N 1
ATOM 699 C CA . LYS A 1 88 ? 4.967 1.743 7.599 1.00 95.62 88 LYS A CA 1
ATOM 700 C C . LYS A 1 88 ? 3.701 0.900 7.533 1.00 95.62 88 LYS A C 1
ATOM 702 O O . LYS A 1 88 ? 2.736 1.249 8.198 1.00 95.62 88 LYS A O 1
ATOM 707 N N . LEU A 1 89 ? 3.732 -0.252 6.863 1.00 95.94 89 LEU A N 1
ATOM 708 C CA . LEU A 1 89 ? 2.600 -1.182 6.763 1.00 95.94 89 LEU A CA 1
ATOM 709 C C . LEU A 1 89 ? 1.982 -1.521 8.121 1.00 95.94 89 LEU A C 1
ATOM 711 O O . LEU A 1 89 ? 0.768 -1.424 8.291 1.00 95.94 89 LEU A O 1
ATOM 715 N N . ILE A 1 90 ? 2.813 -1.891 9.099 1.00 95.50 90 ILE A N 1
ATOM 716 C CA . ILE A 1 90 ? 2.350 -2.229 10.454 1.00 95.50 90 ILE A CA 1
ATOM 717 C C . ILE A 1 90 ? 1.705 -1.005 11.121 1.00 95.50 90 ILE A C 1
ATOM 719 O O . ILE A 1 90 ? 0.638 -1.111 11.729 1.00 95.50 90 ILE A O 1
ATOM 723 N N . THR A 1 91 ? 2.333 0.164 10.986 1.00 96.56 91 THR A N 1
ATOM 724 C CA . THR A 1 91 ? 1.847 1.419 11.578 1.00 96.56 91 THR A CA 1
ATOM 725 C C . THR A 1 91 ? 0.532 1.869 10.943 1.00 96.56 91 THR A C 1
ATOM 727 O O . THR A 1 91 ? -0.408 2.214 11.655 1.00 96.56 91 THR A O 1
ATOM 730 N N . TYR A 1 92 ? 0.432 1.813 9.615 1.00 97.56 92 TYR A N 1
ATOM 731 C CA . TYR A 1 92 ? -0.753 2.196 8.849 1.00 97.56 92 TYR A CA 1
ATOM 732 C C . TYR A 1 92 ? -1.916 1.255 9.136 1.00 97.56 92 TYR A C 1
ATOM 734 O O . TYR A 1 92 ? -3.047 1.714 9.296 1.00 97.56 92 TYR A O 1
ATOM 742 N N . ALA A 1 93 ? -1.642 -0.046 9.277 1.00 96.88 93 ALA A N 1
ATOM 743 C CA . ALA A 1 93 ? -2.666 -1.024 9.612 1.00 96.88 93 ALA A CA 1
ATOM 744 C C . ALA A 1 93 ? -3.296 -0.712 10.973 1.00 96.88 93 ALA A C 1
ATOM 746 O O . ALA A 1 93 ? -4.518 -0.692 11.099 1.00 96.88 93 ALA A O 1
ATOM 747 N N . ALA A 1 94 ? -2.468 -0.408 11.977 1.00 96.56 94 ALA A N 1
ATOM 748 C CA . ALA A 1 94 ? -2.945 -0.025 13.300 1.00 96.56 94 ALA A CA 1
ATOM 749 C C . ALA A 1 94 ? -3.686 1.323 13.286 1.00 96.56 94 ALA A C 1
ATOM 751 O O . ALA A 1 94 ? -4.750 1.443 13.888 1.00 96.56 94 ALA A O 1
ATOM 752 N N . PHE A 1 95 ? -3.151 2.330 12.587 1.00 97.69 95 PHE A N 1
ATOM 753 C CA . PHE A 1 95 ? -3.735 3.672 12.537 1.00 97.69 95 PHE A CA 1
ATOM 754 C C . PHE A 1 95 ? -5.113 3.693 11.863 1.00 97.69 95 PHE A C 1
ATOM 756 O O . PHE A 1 95 ? -6.028 4.360 12.344 1.00 97.69 95 PHE A O 1
ATOM 763 N N . HIS A 1 96 ? -5.279 2.942 10.772 1.00 97.50 96 HIS A N 1
ATOM 764 C CA . HIS A 1 96 ? -6.531 2.876 10.019 1.00 97.50 96 HIS A CA 1
ATOM 765 C C . HIS A 1 96 ? -7.479 1.757 10.479 1.00 97.50 96 HIS A C 1
ATOM 767 O O . HIS A 1 96 ? -8.479 1.524 9.801 1.00 97.50 96 HIS A O 1
ATOM 773 N N . ASP A 1 97 ? -7.199 1.068 11.593 1.00 97.00 97 ASP A N 1
ATOM 774 C CA . ASP A 1 97 ? -7.968 -0.105 12.055 1.00 97.00 97 ASP A CA 1
ATOM 775 C C . ASP A 1 97 ? -8.197 -1.123 10.915 1.00 97.00 97 ASP A C 1
ATOM 777 O O . ASP A 1 97 ? -9.310 -1.571 10.619 1.00 97.00 97 ASP A O 1
ATOM 781 N N . ALA A 1 98 ? -7.123 -1.412 10.177 1.00 97.25 98 ALA A N 1
ATOM 782 C CA . ALA A 1 98 ? -7.169 -2.224 8.975 1.00 97.25 98 ALA A CA 1
ATOM 783 C C . ALA A 1 98 ? -7.306 -3.705 9.324 1.00 97.25 98 ALA A C 1
ATOM 785 O O . ALA A 1 98 ? -6.512 -4.267 10.081 1.00 97.25 98 ALA A O 1
ATOM 786 N N . LYS A 1 99 ? -8.286 -4.372 8.709 1.00 96.81 99 LYS A N 1
ATOM 787 C CA . LYS A 1 99 ? -8.414 -5.829 8.820 1.00 96.81 99 LYS A CA 1
ATOM 788 C C . LYS A 1 99 ? -7.518 -6.552 7.824 1.00 96.81 99 LYS A C 1
ATOM 790 O O . LYS A 1 99 ? -7.060 -7.657 8.111 1.00 96.81 99 LYS A O 1
ATOM 795 N N . PHE A 1 100 ? -7.302 -5.935 6.668 1.00 96.50 100 PHE A N 1
ATOM 796 C CA . PHE A 1 100 ? -6.509 -6.488 5.585 1.00 96.50 100 PHE A CA 1
ATOM 797 C C . PHE A 1 100 ? -5.366 -5.545 5.241 1.00 96.50 100 PHE A C 1
ATOM 799 O O . PHE A 1 100 ? -5.530 -4.324 5.202 1.00 96.50 100 PHE A O 1
ATOM 806 N N . VAL A 1 101 ? -4.214 -6.148 4.972 1.00 96.62 101 VAL A N 1
ATOM 807 C CA . VAL A 1 101 ? -2.995 -5.464 4.564 1.00 96.62 101 VAL A CA 1
ATOM 808 C C . VAL A 1 101 ? -2.552 -6.076 3.247 1.00 96.62 101 VAL A C 1
ATOM 810 O O . VAL A 1 101 ? -2.342 -7.287 3.172 1.00 96.62 101 VAL A O 1
ATOM 813 N N . ILE A 1 102 ? -2.422 -5.251 2.215 1.00 97.31 102 ILE A N 1
ATOM 814 C CA . ILE A 1 102 ? -1.965 -5.665 0.892 1.00 97.31 102 ILE A CA 1
ATOM 815 C C . ILE A 1 102 ? -0.651 -4.940 0.607 1.00 97.31 102 ILE A C 1
ATOM 817 O O . ILE A 1 102 ? -0.593 -3.717 0.625 1.00 97.31 102 ILE A O 1
ATOM 821 N N . TRP A 1 103 ? 0.408 -5.701 0.339 1.00 97.62 103 TRP A N 1
ATOM 822 C CA . TRP A 1 103 ? 1.705 -5.151 -0.049 1.00 97.62 103 TRP A CA 1
ATOM 823 C C . TRP A 1 103 ? 2.070 -5.638 -1.443 1.00 97.62 103 TRP A C 1
ATOM 825 O O . TRP A 1 103 ? 2.257 -6.840 -1.656 1.00 97.62 103 TRP A O 1
ATOM 835 N N . ILE A 1 104 ? 2.152 -4.712 -2.395 1.00 96.81 104 ILE A N 1
ATOM 836 C CA . ILE A 1 104 ? 2.431 -5.018 -3.797 1.00 96.81 104 ILE A CA 1
ATOM 837 C C . ILE A 1 104 ? 3.878 -4.654 -4.096 1.00 96.81 104 ILE A C 1
ATOM 839 O O . ILE A 1 104 ? 4.237 -3.482 -4.093 1.00 96.81 104 ILE A O 1
ATOM 843 N N . ALA A 1 105 ? 4.708 -5.654 -4.394 1.00 96.00 105 ALA A N 1
ATOM 844 C CA . ALA A 1 105 ? 6.090 -5.426 -4.799 1.00 96.00 105 ALA A CA 1
ATOM 845 C C . ALA A 1 105 ? 6.577 -6.448 -5.828 1.00 96.00 105 ALA A C 1
ATOM 847 O O . ALA A 1 105 ? 6.039 -7.551 -5.939 1.00 96.00 105 ALA A O 1
ATOM 848 N N . GLU A 1 106 ? 7.644 -6.110 -6.557 1.00 95.00 106 GLU A N 1
ATOM 849 C CA . GLU A 1 106 ? 8.248 -7.009 -7.552 1.00 95.00 106 GLU A CA 1
ATOM 850 C C . GLU A 1 106 ? 8.918 -8.221 -6.899 1.00 95.00 106 GLU A C 1
ATOM 852 O O . GLU A 1 106 ? 8.988 -9.306 -7.481 1.00 95.00 106 GLU A O 1
ATOM 857 N N . THR A 1 107 ? 9.463 -8.045 -5.694 1.00 95.62 107 THR A N 1
ATOM 858 C CA . THR A 1 107 ? 10.076 -9.128 -4.922 1.00 95.62 107 THR A CA 1
ATOM 859 C C . THR A 1 107 ? 9.896 -8.896 -3.427 1.00 95.62 107 THR A C 1
ATOM 861 O O . THR A 1 107 ? 10.467 -7.973 -2.848 1.00 95.62 107 THR A O 1
ATOM 864 N N . ILE A 1 108 ? 9.165 -9.797 -2.776 1.00 95.50 108 ILE A N 1
ATOM 865 C CA . ILE A 1 10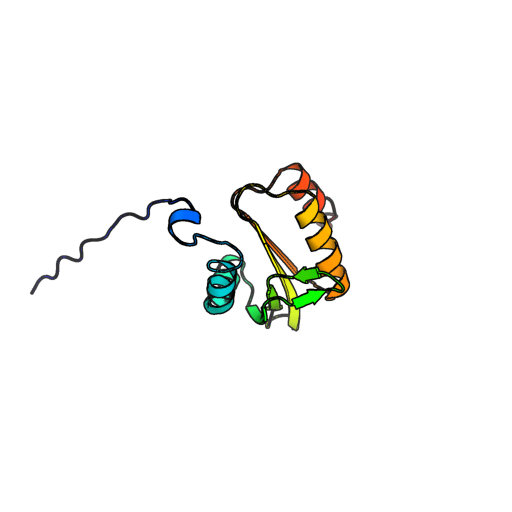8 ? 9.033 -9.818 -1.318 1.00 95.50 108 ILE A CA 1
ATOM 866 C C . ILE A 1 108 ? 10.250 -10.520 -0.710 1.00 95.50 108 ILE A C 1
ATOM 868 O O . ILE A 1 108 ? 10.629 -11.611 -1.138 1.00 95.50 108 ILE A O 1
ATOM 872 N N . ARG A 1 109 ? 10.878 -9.898 0.291 1.00 96.88 109 ARG A N 1
ATOM 873 C CA . ARG A 1 109 ? 11.954 -10.521 1.076 1.00 96.88 109 ARG A CA 1
ATOM 874 C C . ARG A 1 109 ? 11.393 -11.635 1.947 1.00 96.88 109 ARG A C 1
ATOM 876 O O . ARG A 1 109 ? 10.340 -11.467 2.556 1.00 96.88 109 ARG A O 1
ATOM 883 N N . GLU A 1 110 ? 12.116 -12.745 2.045 1.00 95.31 110 GLU A N 1
ATOM 884 C CA . GLU A 1 110 ? 11.658 -13.895 2.825 1.00 95.31 110 GLU A CA 1
ATOM 885 C C . GLU A 1 110 ? 11.518 -13.540 4.310 1.00 95.31 110 GLU A C 1
ATOM 887 O O . GLU A 1 110 ? 10.520 -13.880 4.934 1.00 95.31 110 GLU A O 1
ATOM 892 N N . GLU A 1 111 ? 12.441 -12.746 4.854 1.00 95.19 111 GLU A N 1
ATOM 893 C CA . GLU A 1 111 ? 12.353 -12.230 6.221 1.00 95.19 111 GLU A CA 1
ATOM 894 C C . GLU A 1 111 ? 11.092 -11.376 6.467 1.00 95.19 111 GLU A C 1
ATOM 896 O O . GLU A 1 111 ? 10.519 -11.420 7.553 1.00 95.19 111 GLU A O 1
ATOM 901 N N . HIS A 1 112 ? 10.606 -10.640 5.460 1.00 95.81 112 HIS A N 1
ATOM 902 C CA . HIS A 1 112 ? 9.375 -9.849 5.573 1.00 95.81 112 HIS A CA 1
ATOM 903 C C . HIS A 1 112 ? 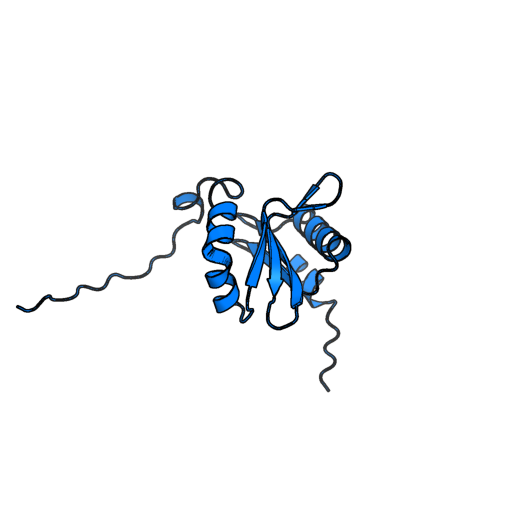8.127 -10.713 5.446 1.00 95.81 112 HIS A C 1
ATOM 905 O O . HIS A 1 112 ? 7.170 -10.517 6.192 1.00 95.81 112 HIS A O 1
ATOM 911 N N . ARG A 1 113 ? 8.147 -11.703 4.542 1.00 93.19 113 ARG A N 1
ATOM 912 C CA . ARG A 1 113 ? 7.111 -12.739 4.480 1.00 93.19 113 ARG A CA 1
ATOM 913 C C . ARG A 1 113 ? 6.987 -13.399 5.855 1.00 93.19 113 ARG A C 1
ATOM 915 O O . ARG A 1 113 ? 5.906 -13.410 6.432 1.00 93.19 113 ARG A O 1
ATOM 922 N N . GLN A 1 114 ? 8.092 -13.871 6.424 1.00 93.06 114 GLN A N 1
ATOM 923 C CA . GLN A 1 114 ? 8.100 -14.483 7.750 1.00 93.06 114 GLN A CA 1
ATOM 924 C C . GLN A 1 114 ? 7.582 -13.533 8.828 1.00 93.06 114 GLN A C 1
ATOM 926 O O . GLN A 1 114 ? 6.744 -13.948 9.614 1.00 93.06 114 GLN A O 1
ATOM 931 N N . ALA A 1 115 ? 7.990 -12.264 8.856 1.00 92.19 115 ALA A N 1
ATOM 932 C CA . ALA A 1 115 ? 7.469 -11.297 9.827 1.00 92.19 115 ALA A CA 1
ATOM 933 C C . ALA A 1 115 ? 5.936 -11.122 9.752 1.00 92.19 115 ALA A C 1
ATOM 935 O O . ALA A 1 115 ? 5.278 -11.019 10.786 1.00 92.19 115 ALA A O 1
ATOM 936 N N . LEU A 1 116 ? 5.356 -11.126 8.548 1.00 89.56 116 LEU A N 1
ATOM 937 C CA . LEU A 1 116 ? 3.909 -10.968 8.360 1.00 89.56 116 LEU A CA 1
ATOM 938 C C . LEU A 1 116 ? 3.126 -12.255 8.672 1.00 89.56 116 LEU A C 1
ATOM 940 O O . LEU A 1 116 ? 2.066 -12.186 9.286 1.00 89.56 116 LEU A O 1
ATOM 944 N N . PHE A 1 117 ? 3.653 -13.426 8.299 1.00 80.62 117 PHE A N 1
ATOM 945 C CA . PHE A 1 117 ? 2.974 -14.718 8.490 1.00 80.62 117 PHE A CA 1
ATOM 946 C C . PHE A 1 117 ? 3.296 -15.410 9.826 1.00 80.62 117 PHE A C 1
ATOM 948 O O . PHE A 1 117 ? 2.507 -16.214 10.302 1.00 80.62 117 PHE A O 1
ATOM 955 N N . SER A 1 118 ? 4.409 -15.097 10.491 1.00 60.09 118 SER A N 1
ATO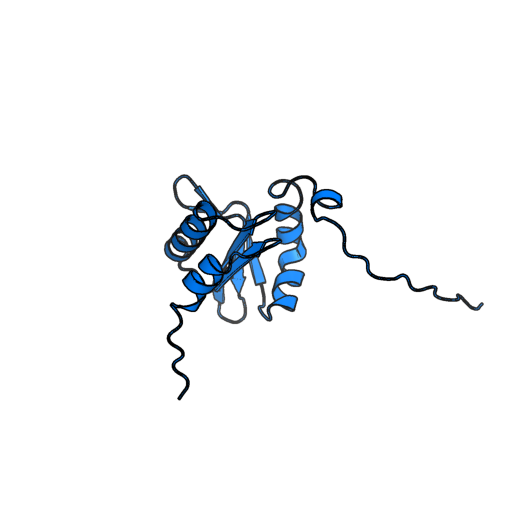M 956 C CA . SER A 1 118 ? 4.721 -15.671 11.817 1.00 60.09 118 SER A CA 1
ATOM 957 C C . SER A 1 118 ? 3.748 -15.221 12.913 1.00 60.09 118 SER A C 1
ATOM 959 O O . SER A 1 118 ? 3.654 -15.874 13.948 1.00 60.09 118 SER A O 1
ATOM 961 N N . ASN A 1 119 ? 2.989 -14.147 12.670 1.00 51.53 119 ASN A N 1
ATOM 962 C CA . ASN A 1 119 ? 1.942 -13.656 13.567 1.00 51.53 119 ASN A CA 1
ATOM 963 C C . ASN A 1 119 ? 0.573 -14.320 13.350 1.00 51.53 119 ASN A C 1
ATOM 965 O O . ASN A 1 119 ? -0.351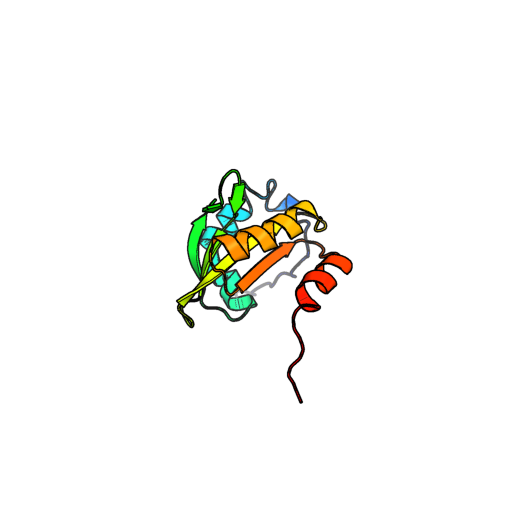 -14.067 14.123 1.00 51.53 119 ASN A O 1
ATOM 969 N N . THR A 1 120 ? 0.419 -15.184 12.344 1.00 49.81 120 THR A N 1
ATOM 970 C CA . THR A 1 120 ? -0.738 -16.078 12.275 1.00 49.81 120 THR A CA 1
ATOM 971 C C . THR A 1 120 ? -0.377 -17.358 13.017 1.00 49.81 120 THR A C 1
ATOM 973 O O . THR A 1 120 ? 0.266 -18.241 12.452 1.00 49.81 120 THR A O 1
ATOM 976 N N . GLN A 1 121 ? -0.765 -17.457 14.295 1.00 42.22 121 GLN A N 1
ATOM 977 C CA . GLN A 1 121 ? -0.960 -18.777 14.892 1.00 42.22 121 GLN A CA 1
ATOM 978 C C . GLN A 1 121 ? -1.975 -19.502 14.010 1.00 42.22 121 GLN A C 1
ATOM 980 O O . GLN A 1 121 ? -3.119 -19.067 13.869 1.00 42.22 121 GLN A O 1
ATOM 985 N N . ASP A 1 122 ? -1.509 -20.551 13.348 1.00 44.84 122 ASP A N 1
ATOM 986 C CA . ASP A 1 122 ? -2.345 -21.487 12.621 1.00 44.84 122 ASP A CA 1
ATOM 987 C C . ASP A 1 122 ? -3.148 -22.285 13.659 1.00 44.84 122 ASP A C 1
ATOM 989 O O . ASP A 1 122 ? -2.756 -23.371 14.081 1.00 44.84 122 ASP A O 1
ATOM 993 N N . ASP A 1 123 ? -4.260 -21.711 14.126 1.00 45.12 123 ASP A N 1
ATOM 994 C CA . ASP A 1 123 ? -5.326 -22.447 14.809 1.00 45.12 123 ASP A CA 1
ATOM 995 C C . ASP A 1 123 ? -6.108 -23.251 13.761 1.00 45.12 123 ASP A C 1
ATOM 997 O O . ASP A 1 123 ? -7.270 -22.980 13.439 1.00 45.12 123 ASP A O 1
ATOM 1001 N N . ARG A 1 124 ? -5.444 -24.261 13.201 1.00 41.50 124 ARG A N 1
ATOM 1002 C CA . ARG A 1 124 ? -6.089 -25.370 12.503 1.00 41.50 124 ARG A CA 1
ATOM 1003 C C . ARG A 1 124 ? -5.555 -26.680 13.062 1.00 41.50 124 ARG A C 1
ATOM 1005 O O . ARG A 1 124 ? -4.570 -27.239 12.585 1.00 41.50 124 ARG A O 1
ATOM 1012 N N . ALA A 1 125 ? -6.236 -27.112 14.122 1.00 37.34 125 ALA A N 1
ATOM 1013 C CA . ALA A 1 125 ? -6.422 -28.522 14.444 1.00 37.34 125 ALA A CA 1
ATOM 1014 C C . ALA A 1 125 ? -7.196 -29.239 13.324 1.00 37.34 125 ALA A C 1
ATOM 1016 O O . ALA A 1 125 ? -8.013 -28.568 12.647 1.00 37.34 125 ALA A O 1
#

pLDDT: mean 91.29, std 14.15, range [37.34, 98.75]

InterPro domains:
  IPR011856 tRNA endonuclease-like domain superfamily [G3DSA:3.40.1350.10] (21-121)

Solvent-accessible surface area (backbone atoms only — not comparable to full-atom values): 7623 Å² total; per-residue (Å²): 135,84,79,81,82,81,80,84,80,94,75,92,72,65,64,58,82,80,29,79,38,58,81,80,40,40,49,59,48,44,63,78,41,38,52,62,56,14,64,76,73,75,45,53,46,44,80,74,36,72,60,31,78,55,85,98,43,64,41,52,32,33,28,30,28,67,86,77,72,38,32,28,39,36,42,77,42,83,51,64,61,56,71,67,61,53,54,46,52,58,51,50,31,63,73,62,64,34,77,42,81,44,77,50,54,79,35,79,43,66,72,56,52,46,62,65,53,69,72,55,78,80,89,69,132